Protein AF-A0A7D9JNR0-F1 (afdb_monomer_lite)

Secondary structure (DSSP, 8-state):
-HHHHHHHHHHHHHHHHHHHHTT----HHHHHHHHHH-STT-HHHHHHHTT----------PPPP----TTTT-PPPPPPSEEEEEETTEEEEEE-SSPPTT-SSB-TTS-BSS-SS--HHHHHHHHHHHHHHHH-HHHHHHHHHHHHHHHHHHHHHHHHHHHHHHHHHHH-TT-STTTS--

Structure (mmCIF, N/CA/C/O backbone):
data_AF-A0A7D9JNR0-F1
#
_entry.id   AF-A0A7D9JNR0-F1
#
loop_
_atom_site.group_PDB
_atom_site.id
_atom_site.type_symbol
_atom_site.label_atom_id
_atom_site.label_alt_id
_atom_site.label_comp_id
_atom_site.label_asym_id
_atom_site.label_entity_id
_atom_site.label_seq_id
_atom_site.pdbx_PDB_ins_code
_atom_site.Cartn_x
_atom_site.Cartn_y
_atom_site.Cartn_z
_atom_site.occupancy
_atom_site.B_iso_or_equiv
_atom_site.auth_seq_id
_atom_site.auth_comp_id
_atom_site.auth_asym_id
_atom_site.auth_atom_id
_atom_site.pdbx_PDB_model_num
ATOM 1 N N . MET A 1 1 ? 10.114 12.909 15.293 1.00 67.38 1 MET A N 1
ATOM 2 C CA . MET A 1 1 ? 8.685 12.670 14.959 1.00 67.38 1 MET A CA 1
ATOM 3 C C . MET A 1 1 ? 8.378 13.088 13.523 1.00 67.38 1 MET A C 1
ATOM 5 O O . MET A 1 1 ? 8.035 12.215 12.744 1.00 67.38 1 MET A O 1
ATOM 9 N N . LYS A 1 2 ? 8.555 14.367 13.141 1.00 83.25 2 LYS A N 1
ATOM 10 C CA . LYS A 1 2 ? 8.291 14.843 11.764 1.00 83.25 2 LYS A CA 1
ATOM 11 C C . LYS A 1 2 ? 9.096 14.100 10.685 1.00 83.25 2 LYS A C 1
ATOM 13 O O . LYS A 1 2 ? 8.543 13.734 9.662 1.00 83.25 2 LYS A O 1
ATOM 18 N N . GLU A 1 3 ? 10.365 13.810 10.955 1.00 88.31 3 GLU A N 1
ATOM 19 C CA . GLU A 1 3 ? 11.244 13.075 10.033 1.00 88.31 3 GLU A CA 1
ATOM 20 C C . GLU A 1 3 ? 10.798 11.621 9.803 1.00 88.31 3 GLU A C 1
ATOM 22 O O . GLU A 1 3 ? 10.710 11.172 8.668 1.00 88.31 3 GLU A O 1
ATOM 27 N N . ALA A 1 4 ? 10.401 10.909 10.862 1.00 89.94 4 ALA A N 1
ATOM 28 C CA . ALA A 1 4 ? 9.856 9.556 10.742 1.00 89.94 4 ALA A CA 1
ATOM 29 C C . ALA A 1 4 ? 8.550 9.521 9.929 1.00 89.94 4 ALA A C 1
ATOM 31 O O . ALA A 1 4 ? 8.338 8.605 9.140 1.00 89.94 4 ALA A O 1
ATOM 32 N N . ALA A 1 5 ? 7.687 10.528 10.102 1.00 88.50 5 ALA A N 1
ATOM 33 C CA . ALA A 1 5 ? 6.469 10.666 9.310 1.00 88.50 5 ALA A CA 1
ATOM 34 C C . ALA A 1 5 ? 6.774 10.950 7.829 1.00 88.50 5 ALA A C 1
ATOM 36 O O . ALA A 1 5 ? 6.114 10.388 6.960 1.00 88.50 5 ALA A O 1
ATOM 37 N N . ARG A 1 6 ? 7.801 11.761 7.542 1.00 88.25 6 ARG A N 1
ATOM 38 C CA . ARG A 1 6 ? 8.260 12.030 6.174 1.00 88.25 6 ARG A CA 1
ATOM 39 C C . ARG A 1 6 ? 8.768 10.762 5.482 1.00 88.25 6 ARG A C 1
ATOM 41 O O . ARG A 1 6 ? 8.319 10.471 4.385 1.00 88.25 6 ARG A O 1
ATOM 48 N N . LEU A 1 7 ? 9.612 9.970 6.145 1.00 91.56 7 LEU A N 1
ATOM 49 C CA . LEU A 1 7 ? 10.109 8.699 5.592 1.00 91.56 7 LEU A CA 1
ATOM 50 C C . LEU A 1 7 ? 8.973 7.701 5.303 1.00 91.56 7 LEU A C 1
ATOM 52 O O . LEU A 1 7 ? 9.004 6.978 4.311 1.00 91.56 7 LEU A O 1
ATOM 56 N N . LEU A 1 8 ? 7.935 7.678 6.146 1.00 90.81 8 LEU A N 1
ATOM 57 C CA . LEU A 1 8 ? 6.735 6.877 5.883 1.00 90.81 8 LEU A CA 1
ATOM 58 C C . LEU A 1 8 ? 5.929 7.402 4.686 1.00 90.81 8 LEU A C 1
ATOM 60 O O . LEU A 1 8 ? 5.390 6.596 3.932 1.00 90.81 8 LEU A O 1
ATOM 64 N N . ALA A 1 9 ? 5.848 8.722 4.498 1.00 89.25 9 ALA A N 1
ATOM 65 C CA . ALA A 1 9 ? 5.210 9.314 3.324 1.00 89.25 9 ALA A CA 1
ATOM 66 C C . ALA A 1 9 ? 5.987 8.980 2.039 1.00 89.25 9 ALA A C 1
ATOM 68 O O . ALA A 1 9 ? 5.386 8.531 1.068 1.00 89.25 9 ALA A O 1
ATOM 69 N N . GLU A 1 10 ? 7.319 9.078 2.061 1.00 89.31 10 GLU A N 1
ATOM 70 C CA . GLU A 1 10 ? 8.189 8.666 0.949 1.00 89.31 10 GLU A CA 1
ATOM 71 C C . GLU A 1 10 ? 7.963 7.187 0.581 1.00 89.31 10 GLU A C 1
ATOM 73 O O . GLU A 1 10 ? 7.754 6.858 -0.588 1.00 89.31 10 GLU A O 1
ATOM 78 N N . ALA A 1 11 ? 7.871 6.294 1.573 1.00 92.31 11 ALA A N 1
ATOM 79 C CA . ALA A 1 11 ? 7.531 4.888 1.344 1.00 92.31 11 ALA A CA 1
ATOM 80 C C . ALA A 1 11 ? 6.131 4.692 0.718 1.00 92.31 11 ALA A C 1
ATOM 82 O O . ALA A 1 11 ? 5.940 3.804 -0.120 1.00 92.31 11 ALA A O 1
ATOM 83 N N . MET A 1 12 ? 5.148 5.518 1.094 1.00 90.44 12 MET A N 1
ATOM 84 C CA . MET A 1 12 ? 3.811 5.487 0.491 1.00 90.44 12 MET A CA 1
ATOM 85 C C . MET A 1 12 ? 3.823 5.944 -0.970 1.00 90.44 12 MET A C 1
ATOM 87 O O . MET A 1 12 ? 3.147 5.321 -1.789 1.00 90.44 12 MET A O 1
ATOM 91 N N . PHE A 1 13 ? 4.620 6.956 -1.317 1.00 88.31 13 PHE A N 1
ATOM 92 C CA . PHE A 1 13 ? 4.768 7.408 -2.703 1.00 88.31 13 PHE A CA 1
ATOM 93 C C . PHE A 1 13 ? 5.448 6.362 -3.588 1.00 88.31 13 PHE A C 1
ATOM 95 O O . PHE A 1 13 ? 5.013 6.145 -4.719 1.00 88.31 13 PHE A O 1
ATOM 102 N N . ILE A 1 14 ? 6.444 5.636 -3.068 1.00 90.31 14 ILE A N 1
ATOM 103 C CA . ILE A 1 14 ? 7.035 4.486 -3.773 1.00 90.31 14 ILE A CA 1
ATOM 104 C C . ILE A 1 14 ? 5.950 3.454 -4.086 1.00 90.31 14 ILE A C 1
ATOM 106 O O . ILE A 1 14 ? 5.807 3.019 -5.229 1.00 90.31 14 ILE A O 1
ATOM 110 N N . ARG A 1 15 ? 5.134 3.088 -3.091 1.00 91.06 15 ARG A N 1
ATOM 111 C CA . ARG A 1 15 ? 4.026 2.150 -3.304 1.00 91.06 15 ARG A CA 1
ATOM 112 C C . ARG A 1 15 ? 3.048 2.670 -4.355 1.00 91.06 15 ARG A C 1
ATOM 114 O O . ARG A 1 15 ? 2.636 1.909 -5.224 1.00 91.06 15 ARG A O 1
ATOM 121 N N . GLU A 1 16 ? 2.688 3.942 -4.286 1.00 85.88 16 GLU A N 1
ATOM 122 C CA . GLU A 1 16 ? 1.744 4.556 -5.211 1.00 85.88 16 GLU A CA 1
ATOM 123 C C . GLU A 1 16 ? 2.263 4.586 -6.656 1.00 85.88 16 GLU A C 1
ATOM 125 O O . GLU A 1 16 ? 1.536 4.204 -7.573 1.00 85.88 16 GLU A O 1
ATOM 130 N N . LYS A 1 17 ? 3.545 4.914 -6.851 1.00 85.94 17 LYS A N 1
ATOM 131 C CA . LYS A 1 17 ? 4.250 4.818 -8.135 1.00 85.94 17 LYS A CA 1
ATOM 132 C C . LYS A 1 17 ? 4.108 3.421 -8.754 1.00 85.94 17 LYS A C 1
ATOM 134 O O . LYS A 1 17 ? 3.742 3.309 -9.923 1.00 85.94 17 LYS A O 1
ATOM 139 N N . TYR A 1 18 ? 4.360 2.354 -7.990 1.00 87.81 18 TYR A N 1
ATOM 140 C CA . TYR A 1 18 ? 4.251 0.979 -8.500 1.00 87.81 18 TYR A CA 1
ATOM 141 C C . TYR A 1 18 ? 2.805 0.502 -8.676 1.00 87.81 18 TYR A C 1
ATOM 143 O O . TYR A 1 18 ? 2.520 -0.228 -9.623 1.00 87.81 18 TYR A O 1
ATOM 151 N N . MET A 1 19 ? 1.880 0.939 -7.818 1.00 86.31 19 MET A N 1
ATOM 152 C CA . MET A 1 19 ? 0.451 0.662 -7.991 1.00 86.31 19 MET A CA 1
ATOM 153 C C . MET A 1 19 ? -0.097 1.289 -9.271 1.00 86.31 19 MET A C 1
ATOM 155 O O . MET A 1 19 ? -0.811 0.630 -10.019 1.00 86.31 19 MET A O 1
ATOM 159 N N . ALA A 1 20 ? 0.287 2.529 -9.568 1.00 81.44 20 ALA A N 1
ATOM 160 C CA . ALA A 1 20 ? -0.122 3.198 -10.794 1.00 81.44 20 ALA A CA 1
ATOM 161 C C . ALA A 1 20 ? 0.358 2.434 -12.043 1.00 81.44 20 ALA A C 1
ATOM 163 O O . ALA A 1 20 ? -0.395 2.290 -13.005 1.00 81.44 20 ALA A O 1
ATOM 164 N N . MET A 1 21 ? 1.577 1.875 -12.007 1.00 78.81 21 MET A N 1
ATOM 165 C CA . MET A 1 21 ? 2.094 1.016 -13.083 1.00 78.81 21 MET A CA 1
ATOM 166 C C . MET A 1 21 ? 1.324 -0.305 -13.218 1.00 78.81 21 MET A C 1
ATOM 168 O O . MET A 1 21 ? 1.158 -0.797 -14.331 1.00 78.81 21 MET A O 1
ATOM 172 N N . SER A 1 22 ? 0.828 -0.875 -12.115 1.00 82.94 22 SER A N 1
ATOM 173 C CA . SER A 1 22 ? 0.010 -2.096 -12.128 1.00 82.94 22 SER A CA 1
ATOM 174 C C . SER A 1 22 ? -1.488 -1.839 -12.337 1.00 82.94 22 SER A C 1
ATOM 176 O O . SER A 1 22 ? -2.283 -2.772 -12.214 1.00 82.94 22 SER A O 1
ATOM 178 N N . LEU A 1 23 ? -1.881 -0.600 -12.667 1.00 82.06 23 LEU A N 1
ATOM 179 C CA . LEU A 1 23 ? -3.278 -0.161 -12.809 1.00 82.06 23 LEU A CA 1
ATOM 180 C C . LEU A 1 23 ? -4.110 -0.369 -11.532 1.00 82.06 23 LEU A C 1
ATOM 182 O O . LEU A 1 23 ? -5.323 -0.577 -11.576 1.00 82.06 23 LEU A O 1
ATOM 186 N N . GLN A 1 24 ? -3.448 -0.317 -10.381 1.00 84.69 24 GLN A N 1
ATOM 187 C CA . GLN A 1 24 ? -4.057 -0.369 -9.062 1.00 84.69 24 GLN A CA 1
ATOM 188 C C . GLN A 1 24 ? -4.085 1.030 -8.449 1.00 84.69 24 GLN A C 1
ATOM 190 O O . GLN A 1 24 ? -3.266 1.892 -8.759 1.00 84.69 24 GLN A O 1
ATOM 195 N N . GLU A 1 25 ? -5.004 1.253 -7.513 1.00 80.88 25 GLU A N 1
ATOM 196 C CA . GLU A 1 25 ? -5.090 2.525 -6.802 1.00 80.8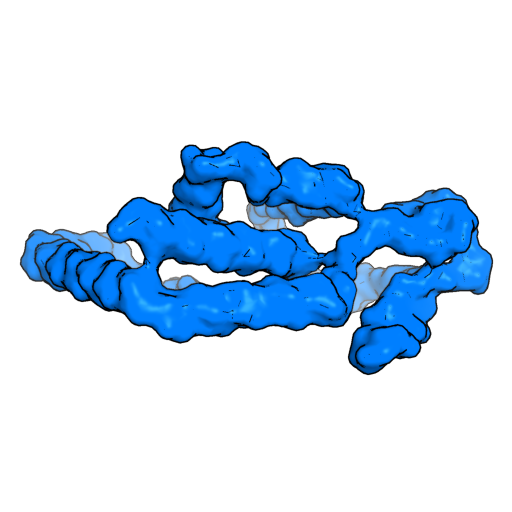8 25 GLU A CA 1
ATOM 197 C C . GLU A 1 25 ? -5.166 2.321 -5.285 1.00 80.88 25 GLU A C 1
ATOM 199 O O . GLU A 1 25 ? -5.739 1.349 -4.790 1.00 80.88 25 GLU A O 1
ATOM 204 N N . ASN A 1 26 ? -4.621 3.278 -4.533 1.00 83.19 26 ASN A N 1
ATOM 205 C CA . ASN A 1 26 ? -4.798 3.369 -3.083 1.00 83.19 26 ASN A CA 1
ATOM 206 C C . ASN A 1 26 ? -6.275 3.464 -2.686 1.00 83.19 26 ASN A C 1
ATOM 208 O O . ASN A 1 26 ? -7.097 3.910 -3.481 1.00 83.19 26 ASN A O 1
ATOM 212 N N . CYS A 1 27 ? -6.628 3.123 -1.442 1.00 85.38 27 CYS A N 1
ATOM 213 C CA . CYS A 1 27 ? -7.984 3.393 -0.962 1.00 85.38 27 CYS A CA 1
ATOM 214 C C . CYS A 1 27 ? -8.265 4.908 -0.974 1.00 85.38 27 CYS A C 1
ATOM 216 O O . CYS A 1 27 ? -7.349 5.731 -0.889 1.00 85.38 27 CYS A O 1
ATOM 218 N N . GLN A 1 28 ? -9.540 5.288 -1.085 1.00 82.31 28 GLN A N 1
ATOM 219 C CA . GLN A 1 28 ? -9.928 6.686 -1.294 1.00 82.31 28 GLN A CA 1
ATOM 220 C C . GLN A 1 28 ? -9.391 7.625 -0.202 1.00 82.31 28 GLN A C 1
ATOM 222 O O . GLN A 1 28 ? -8.992 8.746 -0.505 1.00 82.31 28 GLN A O 1
ATOM 227 N N . THR A 1 29 ? -9.356 7.167 1.050 1.00 85.75 29 THR A N 1
ATOM 228 C CA . THR A 1 29 ? -8.841 7.941 2.186 1.00 85.75 29 THR A CA 1
ATOM 229 C C . THR A 1 29 ? -7.339 8.183 2.068 1.00 85.75 29 THR A C 1
ATOM 231 O O . THR A 1 29 ? -6.903 9.326 2.155 1.00 85.75 29 THR A O 1
ATOM 234 N N . THR A 1 30 ? -6.553 7.132 1.808 1.00 85.44 30 THR A N 1
ATOM 235 C CA . THR A 1 30 ? -5.098 7.248 1.635 1.00 85.44 30 THR A CA 1
ATOM 236 C C . THR A 1 30 ? -4.752 8.124 0.440 1.00 85.44 30 THR A C 1
ATOM 238 O O . THR A 1 30 ? -3.885 8.980 0.551 1.00 85.44 30 THR A O 1
ATOM 241 N N . ARG A 1 31 ? -5.469 7.973 -0.678 1.00 82.62 31 ARG A N 1
ATOM 242 C CA . ARG A 1 31 ? -5.249 8.787 -1.878 1.00 82.62 31 ARG A CA 1
ATOM 243 C C . ARG A 1 31 ? -5.486 10.276 -1.627 1.00 82.62 31 ARG A C 1
ATOM 245 O O . ARG A 1 31 ? -4.688 11.101 -2.048 1.00 82.62 31 ARG A O 1
ATOM 252 N N . LYS A 1 32 ? -6.570 10.626 -0.924 1.00 83.31 32 LYS A N 1
ATOM 253 C CA . LYS A 1 32 ? -6.843 12.021 -0.543 1.00 83.31 32 LYS A CA 1
ATOM 254 C C . LYS A 1 32 ? -5.727 12.587 0.333 1.00 83.31 32 LYS A C 1
ATOM 256 O O . LYS A 1 32 ? -5.243 13.668 0.043 1.00 83.31 32 LYS A O 1
ATOM 261 N N . ALA A 1 33 ? -5.294 11.828 1.339 1.00 85.00 33 ALA A N 1
ATOM 262 C CA . ALA A 1 33 ? -4.228 12.256 2.237 1.00 85.00 33 ALA A CA 1
ATOM 263 C C . ALA A 1 33 ? -2.885 12.451 1.512 1.00 85.00 33 ALA A C 1
ATOM 265 O O . ALA A 1 33 ? -2.185 13.412 1.794 1.00 85.00 33 ALA A O 1
ATOM 266 N N . LEU A 1 34 ? -2.526 11.576 0.566 1.00 81.75 34 LEU A N 1
ATOM 267 C CA . LEU A 1 34 ? -1.284 11.717 -0.208 1.00 81.75 34 LEU A CA 1
ATOM 268 C C . LEU A 1 34 ? -1.302 12.961 -1.101 1.00 81.75 34 LEU A C 1
ATOM 270 O O . LEU A 1 34 ? -0.3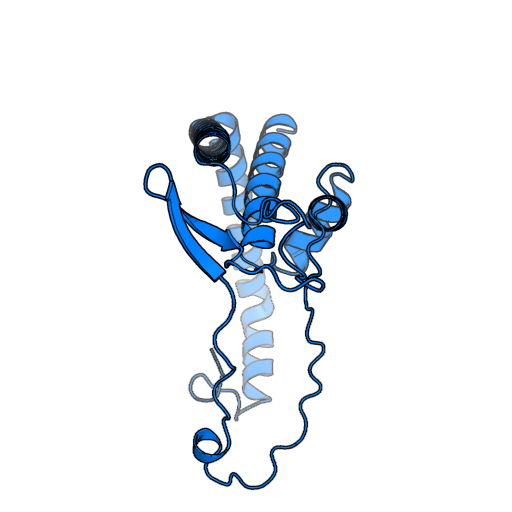22 13.699 -1.122 1.00 81.75 34 LEU A O 1
ATOM 274 N N . ASN A 1 35 ? -2.442 13.247 -1.735 1.00 79.38 35 ASN A N 1
ATOM 275 C CA . ASN A 1 35 ? -2.624 14.456 -2.541 1.00 79.38 35 ASN A CA 1
ATOM 276 C C . ASN A 1 35 ? -2.540 15.762 -1.727 1.00 79.38 35 ASN A C 1
ATOM 278 O O . ASN A 1 35 ? -2.358 16.820 -2.314 1.00 79.38 35 ASN A O 1
ATOM 282 N N . GLU A 1 36 ? -2.718 15.716 -0.404 1.00 82.50 36 GLU A N 1
ATOM 283 C CA . GLU A 1 36 ? -2.598 16.889 0.475 1.00 82.50 36 GLU A CA 1
ATOM 284 C C . GLU A 1 36 ? -1.155 17.142 0.943 1.00 82.50 36 GLU A C 1
ATOM 286 O O . GLU A 1 36 ? -0.853 18.236 1.417 1.00 82.50 36 GLU A O 1
ATOM 291 N N . ILE A 1 37 ? -0.276 16.136 0.865 1.00 77.44 37 ILE A N 1
ATOM 292 C CA . ILE A 1 37 ? 1.071 16.193 1.451 1.00 77.44 37 ILE A CA 1
ATOM 293 C C . ILE A 1 37 ? 2.084 16.813 0.487 1.00 77.44 37 ILE A C 1
ATOM 295 O O . ILE A 1 37 ? 2.920 17.596 0.938 1.00 77.44 37 ILE A O 1
ATOM 299 N N . ASP A 1 38 ? 2.043 16.454 -0.800 1.00 66.19 38 ASP A N 1
ATOM 300 C CA . ASP A 1 38 ? 3.038 16.906 -1.776 1.00 66.19 38 ASP A CA 1
ATOM 301 C C . ASP A 1 38 ? 2.502 16.877 -3.221 1.00 66.19 38 ASP A C 1
ATOM 303 O O . ASP A 1 38 ? 1.979 15.858 -3.679 1.00 66.19 38 ASP A O 1
ATOM 307 N N . ASP A 1 39 ? 2.665 17.986 -3.949 1.00 65.44 39 ASP A N 1
ATOM 308 C CA . ASP A 1 39 ? 2.309 18.097 -5.370 1.00 65.44 39 ASP A CA 1
ATOM 309 C C . ASP A 1 39 ? 3.350 17.422 -6.284 1.00 65.44 39 ASP A C 1
ATOM 311 O O . ASP A 1 39 ? 3.016 17.004 -7.396 1.00 65.44 39 ASP A O 1
ATOM 315 N N . GLU A 1 40 ? 4.605 17.284 -5.837 1.00 56.31 40 GLU A N 1
ATOM 316 C CA . GLU A 1 40 ? 5.723 16.765 -6.641 1.00 56.31 40 GLU A CA 1
ATOM 317 C C . GLU A 1 40 ? 5.578 15.263 -6.940 1.00 56.31 40 GLU A C 1
ATOM 319 O O . GLU A 1 40 ? 5.983 14.781 -8.000 1.00 56.31 40 GLU A O 1
ATOM 324 N N . PHE A 1 41 ? 4.910 14.528 -6.049 1.00 54.16 41 PHE A N 1
ATOM 325 C CA . PHE A 1 41 ? 4.657 13.090 -6.176 1.00 54.16 41 PHE A CA 1
ATOM 326 C C . PHE A 1 41 ? 3.254 12.757 -6.695 1.00 54.16 41 PHE A C 1
ATOM 328 O O . PHE A 1 41 ? 2.831 11.600 -6.660 1.00 54.16 41 PHE A O 1
ATOM 335 N N . ASN A 1 42 ? 2.530 13.753 -7.216 1.00 63.38 42 ASN A N 1
ATOM 336 C CA . ASN A 1 42 ? 1.188 13.559 -7.739 1.00 63.38 42 ASN A CA 1
ATOM 337 C C . ASN A 1 42 ? 1.188 12.554 -8.907 1.00 63.38 42 ASN A C 1
ATOM 339 O O . ASN A 1 42 ? 1.770 12.772 -9.974 1.00 63.38 42 ASN A O 1
ATOM 343 N N . VAL A 1 43 ? 0.481 11.443 -8.711 1.00 60.44 43 VAL A N 1
ATOM 344 C CA . VAL A 1 43 ? 0.385 10.330 -9.664 1.00 60.44 43 VAL A CA 1
ATOM 345 C C . VAL A 1 43 ? -0.144 10.771 -11.019 1.00 60.44 43 VAL A C 1
ATOM 347 O O . VAL A 1 43 ? 0.300 10.251 -12.038 1.00 60.44 43 VAL A O 1
ATOM 350 N N . ASP A 1 44 ? -1.049 11.752 -11.063 1.00 62.47 44 ASP A N 1
ATOM 351 C CA . ASP A 1 44 ? -1.560 12.274 -12.327 1.00 62.47 44 ASP A CA 1
ATOM 352 C C . ASP A 1 44 ? -0.444 12.954 -13.130 1.00 62.47 44 ASP A C 1
ATOM 354 O O . ASP A 1 44 ? -0.461 12.893 -14.357 1.00 62.47 44 ASP A O 1
ATOM 358 N N . ILE A 1 45 ? 0.547 13.563 -12.469 1.00 61.78 45 ILE A N 1
ATOM 359 C CA . ILE A 1 45 ? 1.738 14.127 -13.118 1.00 61.78 45 ILE A CA 1
ATOM 360 C C . ILE A 1 45 ? 2.644 12.993 -13.614 1.00 61.78 45 ILE A C 1
ATOM 362 O O . ILE A 1 45 ? 3.056 13.009 -14.773 1.00 61.78 45 ILE A O 1
ATOM 366 N N . ILE A 1 46 ? 2.888 11.961 -12.798 1.00 60.97 46 ILE A N 1
ATOM 367 C CA . ILE A 1 46 ? 3.713 10.797 -13.175 1.00 60.97 46 ILE A CA 1
ATOM 368 C C . ILE A 1 46 ? 3.099 10.034 -14.363 1.00 60.97 46 ILE A C 1
ATOM 370 O O . ILE A 1 46 ? 3.802 9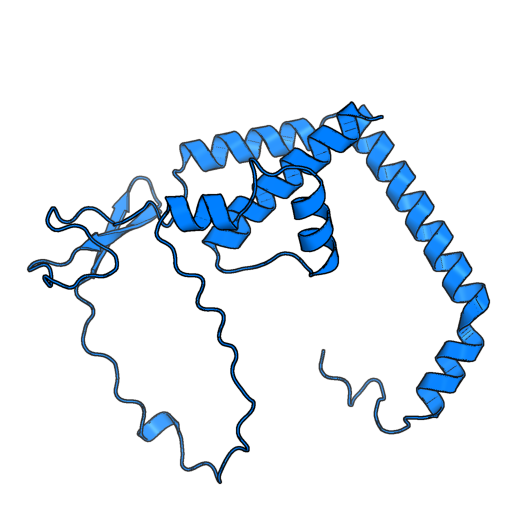.698 -15.318 1.00 60.97 46 ILE A O 1
ATOM 374 N N . LEU A 1 47 ? 1.787 9.787 -14.339 1.00 59.28 47 LEU A N 1
ATOM 375 C CA . LEU A 1 47 ? 1.050 9.099 -15.403 1.00 59.28 47 LEU A CA 1
ATOM 376 C C . LEU A 1 47 ? 0.963 9.945 -16.677 1.00 59.28 47 LEU A C 1
ATOM 378 O O . LEU A 1 47 ? 1.158 9.406 -17.769 1.00 59.28 47 LEU A O 1
ATOM 382 N N . LYS A 1 48 ? 0.746 11.265 -16.559 1.00 63.41 48 LYS A N 1
ATOM 383 C CA . LYS A 1 48 ? 0.801 12.191 -17.705 1.00 63.41 48 LYS A CA 1
ATOM 384 C C . LYS A 1 48 ? 2.187 12.216 -18.344 1.00 63.41 48 LYS A C 1
ATOM 386 O O . LYS A 1 48 ? 2.277 12.117 -19.564 1.00 63.41 48 LYS A O 1
ATOM 391 N N . ASN A 1 49 ? 3.251 12.274 -17.541 1.00 59.97 49 ASN A N 1
ATOM 392 C CA . ASN A 1 49 ? 4.636 12.263 -18.023 1.00 59.97 49 ASN A CA 1
ATOM 393 C C . ASN A 1 49 ? 5.011 10.946 -18.724 1.00 59.97 49 ASN A C 1
ATOM 395 O O . ASN A 1 49 ? 5.928 10.927 -19.542 1.00 59.97 49 ASN A O 1
ATOM 399 N N . ARG A 1 50 ? 4.308 9.846 -18.424 1.00 56.56 50 ARG A N 1
ATOM 400 C CA . ARG A 1 50 ? 4.509 8.528 -19.047 1.00 56.56 50 ARG A CA 1
ATOM 401 C C . ARG A 1 50 ? 3.520 8.211 -20.177 1.00 56.56 50 ARG A C 1
ATOM 403 O O . ARG A 1 50 ? 3.545 7.095 -20.680 1.00 56.56 50 ARG A O 1
ATOM 410 N N . GLU A 1 51 ? 2.677 9.166 -20.583 1.00 57.84 51 GLU A N 1
ATOM 411 C CA . GLU A 1 51 ? 1.638 9.009 -21.623 1.00 57.84 51 GLU A CA 1
ATOM 412 C C . GLU A 1 51 ? 0.605 7.892 -21.338 1.00 57.84 51 GLU A C 1
ATOM 414 O O . GLU A 1 51 ? -0.072 7.405 -22.246 1.00 57.84 51 GLU A O 1
ATOM 419 N N . ILE A 1 52 ? 0.425 7.498 -20.071 1.00 53.97 52 ILE A N 1
ATOM 420 C CA . ILE A 1 52 ? -0.508 6.432 -19.680 1.00 53.97 52 ILE A CA 1
ATOM 421 C C . ILE A 1 52 ? -1.891 7.043 -19.425 1.00 53.97 52 ILE A C 1
ATOM 423 O O . ILE A 1 52 ? -2.087 7.814 -18.484 1.00 53.97 52 ILE A O 1
ATOM 427 N N . LYS A 1 53 ? -2.888 6.678 -20.240 1.00 48.94 53 LYS A N 1
ATOM 428 C CA . LYS A 1 53 ? -4.297 6.988 -19.952 1.00 48.94 53 LYS A CA 1
ATOM 429 C C . LYS A 1 53 ? -4.845 5.939 -18.988 1.00 48.94 53 LYS A C 1
ATOM 431 O O . LYS A 1 53 ? -5.061 4.800 -19.386 1.00 48.94 53 LYS A O 1
ATOM 436 N N . ALA A 1 54 ? -5.084 6.321 -17.734 1.00 44.03 54 ALA A N 1
ATOM 437 C CA . ALA A 1 54 ? -5.835 5.486 -16.802 1.00 44.03 54 ALA A CA 1
ATOM 438 C C . ALA A 1 54 ? -7.269 5.318 -17.330 1.00 44.03 54 ALA A C 1
ATOM 440 O O . ALA A 1 54 ? -8.059 6.269 -17.307 1.00 44.03 54 ALA A O 1
ATOM 441 N N . ASP A 1 55 ? -7.596 4.128 -17.833 1.00 45.09 55 ASP A N 1
ATOM 442 C CA . ASP A 1 55 ? -8.939 3.810 -18.311 1.00 45.09 55 ASP A CA 1
ATOM 443 C C . ASP A 1 55 ? -9.859 3.583 -17.106 1.00 45.09 55 ASP A C 1
ATOM 445 O O . ASP A 1 55 ? -10.099 2.471 -16.634 1.00 45.09 55 ASP A O 1
ATOM 449 N N . ARG A 1 56 ? -10.320 4.690 -16.520 1.00 47.53 56 ARG A N 1
ATOM 450 C CA . ARG A 1 56 ? -11.318 4.669 -15.453 1.00 47.53 56 ARG A CA 1
ATOM 451 C C . ARG A 1 56 ? -12.666 4.382 -16.092 1.00 47.53 56 ARG A C 1
ATOM 453 O O . ARG A 1 56 ? -13.437 5.304 -16.360 1.00 47.53 56 ARG A O 1
ATOM 460 N N . HIS A 1 57 ? -12.953 3.105 -16.334 1.00 43.31 57 HIS A N 1
ATOM 461 C CA . HIS A 1 57 ? -14.279 2.661 -16.741 1.00 43.31 57 HIS A CA 1
ATOM 462 C C . HIS A 1 57 ? -15.320 3.119 -15.704 1.00 43.31 57 HIS A C 1
ATOM 464 O O . HIS A 1 57 ? -15.566 2.461 -14.694 1.00 43.31 57 HIS A O 1
ATOM 470 N N . LYS A 1 58 ? -15.990 4.245 -15.977 1.00 40.12 58 LYS A N 1
ATOM 471 C CA . LYS A 1 58 ? -17.286 4.592 -15.380 1.00 40.12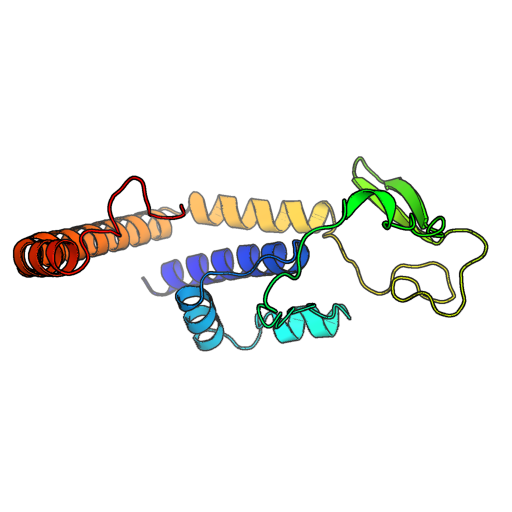 58 LYS A CA 1
ATOM 472 C C . LYS A 1 58 ? -18.351 3.722 -16.045 1.00 40.12 58 LYS A C 1
ATOM 474 O O . LYS A 1 58 ? -19.140 4.190 -16.859 1.00 40.12 58 LYS A O 1
ATOM 479 N N . GLY A 1 59 ? -18.310 2.422 -15.773 1.00 42.75 59 GLY A N 1
ATOM 480 C CA . GLY A 1 59 ? -19.317 1.494 -16.264 1.00 42.75 59 GLY A CA 1
ATOM 481 C C . GLY A 1 59 ? -20.623 1.703 -15.506 1.00 42.75 59 GLY A C 1
ATOM 482 O O . GLY A 1 59 ? -20.738 1.301 -14.352 1.00 42.75 59 GLY A O 1
ATOM 483 N N . GLU A 1 60 ? -21.619 2.319 -16.140 1.00 43.84 60 GLU A N 1
ATOM 484 C CA . GLU A 1 60 ? -23.001 2.226 -15.671 1.00 43.84 60 GLU A CA 1
ATOM 485 C C . GLU A 1 60 ? -23.422 0.749 -15.690 1.00 43.84 60 GLU A C 1
ATOM 487 O O . GLU A 1 60 ? -23.292 0.076 -16.718 1.00 43.84 60 GLU A O 1
ATOM 492 N N . MET A 1 61 ? -23.930 0.228 -14.567 1.00 41.47 61 MET A N 1
ATOM 493 C CA . MET A 1 61 ? -24.492 -1.124 -14.517 1.00 41.47 61 MET A CA 1
ATOM 494 C C . MET A 1 61 ? -25.765 -1.180 -15.369 1.00 41.47 61 MET A C 1
ATOM 496 O O . MET A 1 61 ? -26.875 -0.941 -14.893 1.00 41.47 61 MET A O 1
ATOM 500 N N . LYS A 1 62 ? -25.611 -1.494 -16.657 1.00 48.12 62 LYS A N 1
ATOM 501 C CA . LYS A 1 62 ? -26.741 -1.790 -17.537 1.00 48.12 62 LYS A CA 1
ATOM 502 C C . LYS A 1 62 ? -27.387 -3.098 -17.080 1.00 48.12 62 LYS A C 1
ATOM 504 O O . LYS A 1 62 ? -26.702 -4.087 -16.831 1.00 48.12 62 LYS A O 1
ATOM 509 N N . LYS A 1 63 ? -28.721 -3.101 -16.977 1.00 51.97 63 LYS A N 1
ATOM 510 C CA . LYS A 1 63 ? -29.514 -4.305 -16.687 1.00 51.97 63 LYS A CA 1
ATOM 511 C C . LYS A 1 63 ? -29.151 -5.395 -17.701 1.00 51.97 63 LYS A C 1
ATOM 513 O O . LYS A 1 63 ? -29.318 -5.189 -18.903 1.00 51.97 63 LYS A O 1
ATOM 518 N N . GLN A 1 64 ? -28.654 -6.531 -17.214 1.00 53.88 64 GLN A N 1
ATOM 519 C CA . GLN A 1 64 ? -28.331 -7.687 -18.048 1.00 53.88 64 GLN A CA 1
ATOM 520 C C . GLN A 1 64 ? -29.614 -8.183 -18.735 1.00 53.88 64 GLN A C 1
ATOM 522 O O . GLN A 1 64 ? -30.580 -8.560 -18.069 1.00 53.88 64 GLN A O 1
ATOM 527 N N . LYS A 1 65 ? -29.650 -8.135 -20.073 1.00 59.38 65 LYS A N 1
ATOM 528 C CA . LYS A 1 65 ? -30.656 -8.857 -20.868 1.00 59.38 65 LYS A CA 1
ATOM 529 C C . LYS A 1 65 ? -30.365 -10.363 -20.785 1.00 59.38 65 LYS A C 1
ATOM 531 O O . LYS A 1 65 ? -29.232 -10.741 -20.499 1.00 59.38 65 LYS A O 1
ATOM 536 N N . LYS A 1 66 ? -31.398 -11.195 -21.002 1.00 54.72 66 LYS A N 1
ATOM 537 C CA . LYS A 1 66 ? -31.305 -12.667 -20.996 1.00 54.72 66 LYS A CA 1
ATOM 538 C C . LYS A 1 66 ? -30.073 -13.123 -21.784 1.00 54.72 66 LYS A C 1
ATOM 540 O O . LYS A 1 66 ? -29.896 -12.722 -22.929 1.00 54.72 66 LYS A O 1
ATOM 545 N N . VAL A 1 67 ? -29.246 -13.908 -21.106 1.00 56.41 67 VAL A N 1
ATOM 546 C CA . VAL A 1 67 ? -27.938 -14.390 -21.543 1.00 56.41 67 VAL A CA 1
ATOM 547 C C . VAL A 1 67 ? -28.157 -15.462 -22.613 1.00 56.41 67 VAL A C 1
ATOM 549 O O . VAL A 1 67 ? -28.533 -16.582 -22.287 1.00 56.41 67 VAL A O 1
ATOM 552 N N . GLU A 1 68 ? -27.988 -15.103 -23.886 1.00 66.00 68 GLU A N 1
ATOM 553 C CA . GLU A 1 68 ? -27.417 -16.047 -24.857 1.00 66.00 68 GLU A CA 1
ATOM 554 C C . GLU A 1 68 ? -25.980 -16.343 -24.414 1.00 66.00 68 GLU A C 1
ATOM 556 O O . GLU A 1 68 ? -25.357 -15.473 -23.795 1.00 66.00 68 GLU A O 1
ATOM 561 N N . ASP A 1 69 ? -25.470 -17.551 -24.679 1.00 64.12 69 ASP A N 1
ATOM 562 C CA . ASP A 1 69 ? -24.112 -17.942 -24.294 1.00 64.12 69 ASP A CA 1
ATOM 563 C C . ASP A 1 69 ? -23.099 -16.937 -24.857 1.00 64.12 69 ASP A C 1
ATOM 565 O O . ASP A 1 69 ? -22.749 -16.927 -26.036 1.00 64.12 69 ASP A O 1
ATOM 569 N N . PHE A 1 70 ? -22.651 -16.037 -23.975 1.00 65.31 70 PHE A N 1
ATOM 570 C CA . PHE A 1 70 ? -21.812 -14.887 -24.311 1.00 65.31 70 PHE A CA 1
ATOM 571 C C . PHE A 1 70 ? -20.493 -15.312 -24.955 1.00 65.31 70 PHE A C 1
ATOM 573 O O . PHE A 1 70 ? -19.888 -14.519 -25.669 1.00 65.31 70 PHE A O 1
ATOM 580 N N . TYR A 1 71 ? -20.058 -16.545 -24.688 1.00 69.75 71 TYR A N 1
ATOM 581 C CA . TYR A 1 71 ? -18.791 -17.107 -25.132 1.00 69.75 71 TYR A CA 1
ATOM 582 C C . TYR A 1 71 ? -18.762 -17.419 -26.635 1.00 69.75 71 TYR A C 1
ATOM 584 O O . TYR A 1 71 ? -17.710 -17.246 -27.246 1.00 69.75 71 TYR A O 1
ATOM 592 N N . ASP A 1 72 ? -19.898 -17.758 -27.253 1.00 69.50 72 ASP A N 1
ATOM 593 C CA . ASP A 1 72 ? -19.961 -18.101 -28.685 1.00 69.50 72 ASP A CA 1
ATOM 594 C C . ASP A 1 72 ? -19.884 -16.865 -29.599 1.00 69.50 72 ASP A C 1
ATOM 596 O O . ASP A 1 72 ? -19.559 -16.960 -30.782 1.00 69.50 72 ASP A O 1
ATOM 600 N N . GLN A 1 73 ? -20.159 -15.677 -29.051 1.00 75.00 73 GLN A N 1
ATOM 601 C CA . GLN A 1 73 ? -20.146 -14.404 -29.780 1.00 75.00 73 GLN A CA 1
ATOM 602 C C . GLN A 1 73 ? -18.823 -13.633 -29.617 1.00 75.00 73 GLN A C 1
ATOM 604 O O . GLN A 1 73 ? -18.651 -12.567 -30.221 1.00 75.00 73 GLN A O 1
ATOM 609 N N . ILE A 1 74 ? -17.871 -14.145 -28.823 1.00 76.31 74 ILE A N 1
ATOM 610 C CA . ILE A 1 74 ? -16.568 -13.499 -28.623 1.00 76.31 74 ILE A CA 1
ATOM 611 C C . ILE A 1 74 ? -15.706 -13.740 -29.860 1.00 76.31 74 ILE A C 1
ATOM 613 O O . ILE A 1 74 ? -15.078 -14.784 -30.022 1.00 76.31 74 ILE A O 1
ATOM 617 N N . LYS A 1 75 ? -15.633 -12.737 -30.737 1.00 79.50 75 LYS A N 1
ATOM 618 C CA . LYS A 1 75 ? -14.614 -12.715 -31.787 1.00 79.50 75 LYS A CA 1
ATOM 619 C C . LYS A 1 75 ? -13.252 -12.569 -31.119 1.00 79.50 75 LYS A C 1
ATOM 621 O O . LYS A 1 75 ? -13.019 -11.575 -30.427 1.00 79.50 75 LYS A O 1
ATOM 626 N N . LEU A 1 76 ? -12.369 -13.548 -31.318 1.00 77.75 76 LEU A N 1
ATOM 627 C CA . LEU A 1 76 ? -10.983 -13.398 -30.897 1.00 77.75 76 LEU A CA 1
ATOM 628 C C . LEU A 1 76 ? -10.394 -12.170 -31.605 1.00 77.75 76 LEU A C 1
ATOM 630 O O . LEU A 1 76 ? -10.565 -12.044 -32.820 1.00 77.75 76 LEU A O 1
ATOM 634 N N . PRO A 1 77 ? -9.737 -11.259 -30.870 1.00 78.31 77 PRO A N 1
ATOM 635 C CA . PRO A 1 77 ? -8.994 -10.177 -31.490 1.00 78.31 77 PRO A CA 1
ATOM 636 C C . PRO A 1 77 ? -7.942 -10.742 -32.447 1.00 78.31 77 PRO A C 1
ATOM 638 O O . PRO A 1 77 ? -7.318 -11.765 -32.151 1.00 78.31 77 PRO A O 1
ATOM 641 N N . ASP A 1 78 ? -7.733 -10.059 -33.572 1.00 77.56 78 ASP A N 1
ATOM 642 C CA . ASP A 1 78 ? -6.638 -10.380 -34.485 1.00 77.56 78 ASP A CA 1
ATOM 643 C C . ASP A 1 78 ? -5.289 -10.314 -33.756 1.00 77.56 78 ASP A C 1
ATOM 645 O O . ASP A 1 78 ? -5.133 -9.594 -32.763 1.00 77.56 78 ASP A O 1
ATOM 649 N N . ALA A 1 79 ? -4.300 -11.055 -34.265 1.00 69.81 79 ALA A N 1
ATOM 650 C CA . ALA A 1 79 ? -2.966 -11.087 -33.681 1.00 69.81 79 ALA A CA 1
ATOM 651 C C . ALA A 1 79 ? -2.412 -9.663 -33.510 1.00 69.81 79 ALA A C 1
ATOM 653 O O . ALA A 1 79 ? -2.301 -8.887 -34.464 1.00 69.81 79 ALA A O 1
ATOM 654 N N . CYS A 1 80 ? -2.071 -9.319 -32.271 1.00 67.19 80 CYS A N 1
ATOM 655 C CA . CYS A 1 80 ? -1.422 -8.056 -31.975 1.00 67.19 80 CYS A CA 1
ATOM 656 C C . CYS A 1 80 ? 0.020 -8.089 -32.502 1.00 67.19 80 CYS A C 1
ATOM 658 O O . CYS A 1 80 ? 0.737 -9.062 -32.269 1.00 67.19 80 CYS A O 1
ATOM 660 N N . ASP A 1 81 ? 0.468 -7.018 -33.163 1.00 70.62 81 ASP A N 1
ATOM 661 C CA . ASP A 1 81 ? 1.826 -6.900 -33.716 1.00 70.62 81 ASP A CA 1
ATOM 662 C C . ASP A 1 81 ? 2.853 -6.617 -32.610 1.00 70.62 81 ASP A C 1
ATOM 664 O O . ASP A 1 81 ? 3.540 -5.597 -32.624 1.00 70.62 81 ASP A O 1
ATOM 668 N N . TYR A 1 82 ? 2.941 -7.493 -31.614 1.00 75.69 82 TYR A N 1
ATOM 669 C CA . TYR A 1 82 ? 3.885 -7.400 -30.509 1.00 75.69 82 TYR A CA 1
ATOM 670 C C . TYR A 1 82 ? 4.750 -8.655 -30.465 1.00 75.69 82 TYR A C 1
ATOM 672 O O . TYR A 1 82 ? 4.283 -9.761 -30.735 1.00 75.69 82 TYR A O 1
ATOM 680 N N . LYS A 1 83 ? 6.021 -8.492 -30.107 1.00 76.75 83 LYS A N 1
ATOM 681 C CA . LYS A 1 83 ? 6.929 -9.606 -29.817 1.00 76.75 83 LYS A CA 1
ATOM 682 C C . LYS A 1 83 ? 7.370 -9.525 -28.362 1.00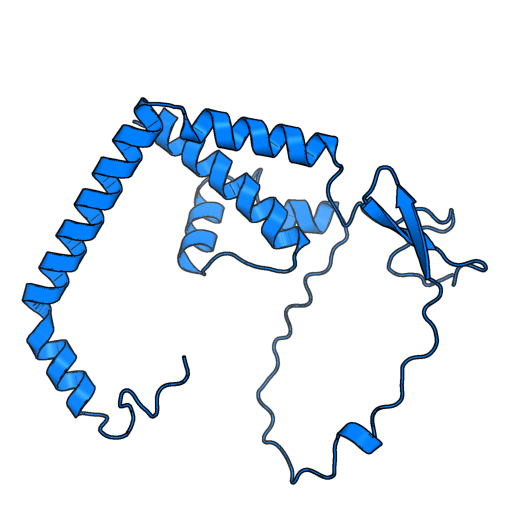 76.75 83 LYS A C 1
ATOM 684 O O . LYS A 1 83 ? 7.419 -8.443 -27.782 1.00 76.75 83 LYS A O 1
ATOM 689 N N . PHE A 1 84 ? 7.704 -10.673 -27.789 1.00 80.81 84 PHE A N 1
ATOM 690 C CA . PHE A 1 84 ? 8.294 -10.756 -26.460 1.00 80.81 84 PHE A CA 1
ATOM 691 C C . PHE A 1 84 ? 9.794 -10.973 -26.596 1.00 80.81 84 PHE A C 1
ATOM 693 O O . PHE A 1 84 ? 10.237 -11.835 -27.354 1.00 80.81 84 PHE A O 1
ATOM 700 N N . GLU A 1 85 ? 10.566 -10.201 -25.850 1.00 82.56 85 GLU A N 1
ATOM 701 C CA . GLU A 1 85 ? 12.012 -10.336 -25.759 1.00 82.56 85 GLU A CA 1
ATOM 702 C C . GLU A 1 85 ? 12.394 -10.455 -24.287 1.00 82.56 85 GLU A C 1
ATOM 704 O O . GLU A 1 85 ? 11.905 -9.695 -23.454 1.00 82.56 85 GLU A O 1
ATOM 709 N N . ASN A 1 86 ? 13.254 -11.410 -23.948 1.00 83.56 86 ASN A N 1
ATOM 710 C CA . ASN A 1 86 ? 13.802 -11.500 -22.602 1.00 83.56 86 ASN A CA 1
ATOM 711 C C . ASN A 1 86 ? 15.018 -10.571 -22.501 1.00 83.56 86 ASN A C 1
ATOM 713 O O . ASN A 1 86 ? 16.012 -10.783 -23.193 1.00 83.56 86 ASN A O 1
ATOM 717 N N . ARG A 1 87 ? 14.929 -9.556 -21.642 1.00 82.50 87 ARG A N 1
ATOM 718 C CA . ARG A 1 87 ? 16.025 -8.650 -21.301 1.00 82.50 87 ARG A CA 1
ATOM 719 C C . ARG A 1 87 ? 16.359 -8.831 -19.827 1.00 82.50 87 ARG A C 1
ATOM 721 O O . ARG A 1 87 ? 15.551 -8.502 -18.964 1.00 82.50 87 ARG A O 1
ATOM 728 N N . ASP A 1 88 ? 17.524 -9.406 -19.544 1.00 78.81 88 ASP A N 1
ATOM 729 C CA . ASP A 1 88 ? 18.043 -9.620 -18.183 1.00 78.81 88 ASP A CA 1
ATOM 730 C C . ASP A 1 88 ? 17.080 -10.351 -17.225 1.00 78.81 88 ASP A C 1
ATOM 732 O O . ASP A 1 88 ? 17.049 -10.086 -16.020 1.00 78.81 88 ASP A O 1
ATOM 736 N N . GLY A 1 89 ? 16.287 -11.288 -17.757 1.00 80.56 89 GLY A N 1
ATOM 737 C CA . GLY A 1 89 ? 15.293 -12.059 -17.004 1.00 80.56 89 GLY A CA 1
ATOM 738 C C . GLY A 1 89 ? 13.902 -11.422 -16.955 1.00 80.56 89 GLY A C 1
ATOM 739 O O . GLY A 1 89 ? 12.982 -12.031 -16.413 1.00 80.56 89 GLY A O 1
ATOM 740 N N . VAL A 1 90 ? 13.724 -10.232 -17.537 1.00 81.06 90 VAL A N 1
ATOM 741 C CA . VAL A 1 90 ? 12.438 -9.537 -17.649 1.00 81.06 90 VAL A CA 1
ATOM 742 C C . VAL A 1 90 ? 11.929 -9.647 -19.083 1.00 81.06 90 VAL A C 1
ATOM 744 O O . VAL A 1 90 ? 12.611 -9.270 -20.033 1.00 81.06 90 VAL A O 1
ATOM 747 N N . PHE A 1 91 ? 10.708 -10.151 -19.258 1.00 82.62 91 PHE A N 1
ATOM 748 C CA . PHE A 1 91 ? 10.068 -10.167 -20.571 1.00 82.62 91 PHE A CA 1
ATOM 749 C C . PHE A 1 91 ? 9.558 -8.769 -20.926 1.00 82.62 91 PHE A C 1
ATOM 751 O O . PHE A 1 91 ? 8.625 -8.253 -20.312 1.00 82.62 91 PHE A O 1
ATOM 758 N N . CYS A 1 92 ? 10.170 -8.161 -21.935 1.00 77.69 92 CYS A N 1
ATOM 759 C CA . CYS A 1 92 ? 9.770 -6.886 -22.500 1.00 77.69 92 CYS A CA 1
ATOM 760 C C . CYS A 1 92 ? 8.913 -7.104 -23.749 1.00 77.69 92 CYS A C 1
ATOM 762 O O . CYS A 1 92 ? 9.204 -7.962 -24.584 1.00 77.69 92 CYS A O 1
ATOM 764 N N . ILE A 1 93 ? 7.868 -6.291 -23.889 1.00 77.62 93 ILE A N 1
ATOM 765 C CA . ILE A 1 93 ? 7.049 -6.244 -25.099 1.00 77.62 93 ILE A CA 1
ATOM 766 C C . ILE A 1 93 ? 7.706 -5.258 -26.064 1.00 77.62 93 ILE A C 1
ATOM 768 O O . ILE A 1 93 ? 7.904 -4.090 -25.725 1.00 77.62 93 ILE A O 1
ATOM 772 N N . ILE A 1 94 ? 8.040 -5.725 -27.263 1.00 75.75 94 ILE A N 1
ATOM 773 C CA . ILE A 1 94 ? 8.614 -4.916 -28.340 1.00 75.75 94 ILE A CA 1
ATOM 774 C C . ILE A 1 94 ? 7.657 -4.853 -29.532 1.00 75.75 94 ILE A C 1
ATOM 776 O O . ILE A 1 94 ? 6.795 -5.720 -29.708 1.00 75.75 94 ILE A O 1
ATOM 780 N N . ALA A 1 95 ? 7.823 -3.830 -30.367 1.00 73.12 95 ALA A N 1
ATOM 781 C CA . ALA A 1 95 ? 7.065 -3.693 -31.597 1.00 73.12 95 ALA A CA 1
ATOM 782 C C . ALA A 1 95 ? 7.285 -4.885 -32.543 1.00 73.12 95 ALA A C 1
ATOM 784 O O . ALA A 1 95 ? 8.411 -5.314 -32.804 1.00 73.12 95 ALA A O 1
ATOM 785 N N . GLY A 1 96 ? 6.191 -5.397 -33.094 1.00 67.75 96 GLY A N 1
ATOM 786 C CA . GLY A 1 96 ? 6.189 -6.320 -34.216 1.00 67.75 96 GLY A CA 1
ATOM 787 C C . GLY A 1 96 ? 6.630 -5.635 -35.507 1.00 67.75 96 GLY A C 1
ATOM 788 O O . GLY A 1 96 ? 6.527 -4.422 -35.682 1.00 67.75 96 GLY A O 1
ATOM 789 N N . THR A 1 97 ? 7.152 -6.443 -36.422 1.00 70.25 97 THR A N 1
ATOM 790 C CA . THR A 1 97 ? 7.588 -6.031 -37.759 1.00 70.25 97 THR A CA 1
ATOM 791 C C . THR A 1 97 ? 6.591 -6.586 -38.779 1.00 70.25 97 THR A C 1
ATOM 793 O O . THR A 1 97 ? 6.487 -7.814 -38.839 1.00 70.25 97 THR A O 1
ATOM 796 N N . PRO A 1 98 ? 5.908 -5.768 -39.602 1.00 66.25 98 PRO A N 1
ATOM 797 C CA . PRO A 1 98 ? 5.981 -4.306 -39.699 1.00 66.25 98 PRO A CA 1
ATOM 798 C C . PRO A 1 98 ? 5.179 -3.580 -38.603 1.00 66.25 98 PRO A C 1
ATOM 800 O O . PRO A 1 98 ? 4.122 -4.036 -38.176 1.00 66.25 98 PRO A O 1
ATOM 803 N N . LEU A 1 99 ? 5.673 -2.416 -38.176 1.00 66.00 99 LEU A N 1
ATOM 804 C CA . LEU A 1 99 ? 5.019 -1.581 -37.172 1.00 66.00 99 LEU A CA 1
ATOM 805 C C . LEU A 1 99 ? 3.760 -0.927 -37.767 1.00 66.00 99 LEU A C 1
ATOM 807 O O . LEU A 1 99 ? 3.854 -0.185 -38.747 1.00 66.00 99 LEU A O 1
ATOM 811 N N . LYS A 1 100 ? 2.587 -1.143 -37.156 1.00 67.50 100 LYS A N 1
ATOM 812 C CA . LYS A 1 100 ? 1.378 -0.384 -37.514 1.00 67.50 100 LYS A CA 1
ATOM 813 C C . LYS A 1 100 ? 1.606 1.118 -37.254 1.00 67.50 100 LYS A C 1
ATOM 815 O O . LYS A 1 100 ? 2.022 1.476 -36.148 1.00 67.50 100 LYS A O 1
ATOM 820 N N . PRO A 1 101 ? 1.311 2.009 -38.222 1.00 60.69 101 PRO A N 1
ATOM 821 C CA 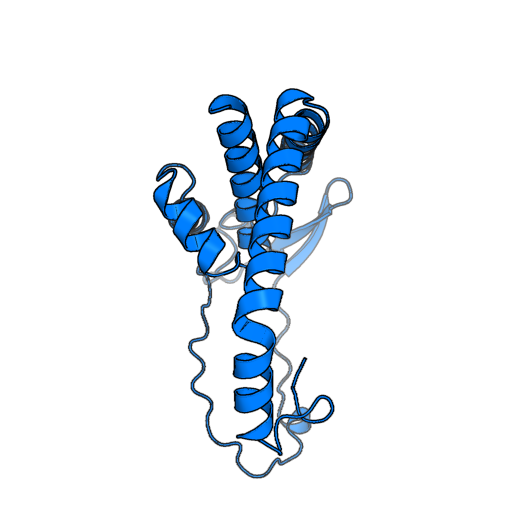. PRO A 1 101 ? 1.577 3.447 -38.096 1.00 60.69 101 PRO A CA 1
ATOM 822 C C . PRO A 1 101 ? 0.816 4.105 -36.931 1.00 60.69 101 PRO A C 1
ATOM 824 O O . PRO A 1 101 ? 1.324 5.059 -36.342 1.00 60.69 101 PRO A O 1
ATOM 827 N N . ASP A 1 102 ? -0.326 3.530 -36.535 1.00 66.88 102 ASP A N 1
ATOM 828 C CA . ASP A 1 102 ? -1.187 3.999 -35.439 1.00 66.88 102 ASP A CA 1
ATOM 829 C C . ASP A 1 102 ? -0.962 3.239 -34.118 1.00 66.88 102 ASP A C 1
ATOM 831 O O . ASP A 1 102 ? -1.881 3.056 -33.317 1.00 66.88 102 ASP A O 1
ATOM 835 N N . SER A 1 103 ? 0.254 2.748 -33.856 1.00 63.88 103 SER A N 1
ATOM 836 C CA . SER A 1 103 ? 0.505 2.052 -32.592 1.00 63.88 103 SER A CA 1
ATOM 837 C C . SER A 1 103 ? 0.436 3.020 -31.393 1.00 63.88 103 SER A C 1
ATOM 839 O O . SER A 1 103 ? 1.144 4.034 -31.313 1.00 63.88 103 SER A O 1
ATOM 841 N N . VAL A 1 104 ? -0.443 2.702 -30.437 1.00 65.38 104 VAL A N 1
ATOM 842 C CA . VAL A 1 104 ? -0.613 3.466 -29.186 1.00 65.38 104 VAL A CA 1
ATOM 843 C C . VAL A 1 104 ? 0.627 3.340 -28.299 1.00 65.38 104 VAL A C 1
ATOM 845 O O . VAL A 1 104 ? 1.001 4.297 -27.633 1.00 65.38 104 VAL A O 1
ATOM 848 N N . PHE A 1 105 ? 1.299 2.188 -28.347 1.00 65.94 105 PHE A N 1
ATOM 849 C CA . PHE A 1 105 ? 2.362 1.821 -27.411 1.00 65.94 105 PHE A CA 1
ATOM 850 C C . PHE A 1 105 ? 3.780 1.980 -27.952 1.00 65.94 105 PHE A C 1
ATOM 852 O O . PHE A 1 105 ? 4.710 1.858 -27.167 1.00 65.94 105 PHE A O 1
ATOM 859 N N . PHE A 1 106 ? 3.984 2.243 -29.248 1.00 71.00 106 PHE A N 1
ATOM 860 C CA . PHE A 1 106 ? 5.323 2.349 -29.837 1.00 71.00 106 PHE A CA 1
ATOM 861 C C . PHE A 1 106 ? 5.471 3.615 -30.691 1.00 71.00 106 PHE A C 1
ATOM 863 O O . PHE A 1 106 ? 4.530 4.120 -31.310 1.00 71.00 106 PHE A O 1
ATOM 870 N N . LYS A 1 107 ? 6.675 4.185 -30.680 1.00 72.62 107 LYS A N 1
ATOM 871 C CA . LYS A 1 107 ? 7.095 5.264 -31.576 1.00 72.62 107 LYS A CA 1
ATOM 872 C C . LYS A 1 107 ? 7.389 4.680 -32.956 1.00 72.62 107 LYS A C 1
ATOM 874 O O . LYS A 1 107 ? 7.573 3.474 -33.094 1.00 72.62 107 LYS A O 1
ATOM 879 N N . LYS A 1 108 ? 7.486 5.543 -33.974 1.00 68.56 108 LYS A N 1
ATOM 880 C CA . LYS A 1 108 ? 7.823 5.137 -35.354 1.00 68.56 108 LYS A CA 1
ATOM 881 C C . LYS A 1 108 ? 9.151 4.368 -35.441 1.00 68.56 108 LYS A C 1
ATOM 883 O O . LYS A 1 108 ? 9.294 3.520 -36.311 1.00 68.56 108 LYS A O 1
ATOM 888 N N . ASP A 1 109 ? 10.051 4.601 -34.487 1.00 68.56 109 ASP A N 1
ATOM 889 C CA . ASP A 1 109 ? 11.363 3.950 -34.377 1.00 68.56 109 ASP A CA 1
ATOM 890 C C . ASP A 1 109 ? 11.306 2.555 -33.715 1.00 68.56 109 ASP A C 1
ATOM 892 O O . ASP A 1 109 ? 12.340 1.942 -33.467 1.00 68.56 109 ASP A O 1
ATOM 896 N N . GLY A 1 110 ? 10.113 2.053 -33.363 1.00 66.12 110 GLY A N 1
ATOM 897 C CA . GLY A 1 110 ? 9.919 0.752 -32.706 1.00 66.12 110 GLY A CA 1
ATOM 898 C C . GLY A 1 110 ? 10.186 0.742 -31.194 1.00 66.12 110 GLY A C 1
ATOM 899 O O . GLY A 1 110 ? 10.005 -0.288 -30.545 1.00 66.12 110 GLY A O 1
ATOM 900 N N . THR A 1 111 ? 10.574 1.879 -30.608 1.00 69.88 111 THR A N 1
ATOM 901 C CA . THR A 1 111 ? 10.723 2.043 -29.153 1.00 69.88 111 THR A CA 1
ATOM 902 C C . THR A 1 111 ? 9.363 2.233 -28.476 1.00 69.88 111 THR A C 1
ATOM 904 O O . THR A 1 111 ? 8.492 2.891 -29.049 1.00 69.88 111 THR A O 1
ATOM 907 N N . PRO A 1 112 ? 9.132 1.682 -27.272 1.00 69.25 112 PRO A N 1
ATOM 908 C CA . PRO A 1 112 ? 7.873 1.889 -26.569 1.00 69.25 112 PRO A CA 1
ATOM 909 C C . PRO A 1 112 ? 7.661 3.374 -26.213 1.00 69.25 112 PRO A C 1
ATOM 911 O O . PRO A 1 112 ? 8.587 4.081 -25.804 1.00 69.25 112 PRO A O 1
ATOM 914 N N . LYS A 1 113 ? 6.432 3.864 -26.403 1.00 67.50 113 LYS A N 1
ATOM 915 C CA . LYS A 1 113 ? 5.955 5.170 -25.936 1.00 67.50 113 LYS A CA 1
ATOM 916 C C . LYS A 1 113 ? 5.777 5.084 -24.423 1.00 67.50 113 LYS A C 1
ATOM 918 O O . LYS A 1 113 ? 4.800 4.525 -23.938 1.00 67.50 113 LYS A O 1
ATOM 923 N N . GLY A 1 114 ? 6.772 5.590 -23.700 1.00 59.66 114 GLY A N 1
ATOM 924 C CA . GLY A 1 114 ? 6.828 5.501 -22.247 1.00 59.66 114 GLY A CA 1
ATOM 925 C C . GLY A 1 114 ? 7.359 4.152 -21.761 1.00 59.66 114 GLY A C 1
ATOM 926 O O . GLY A 1 114 ? 7.174 3.101 -22.374 1.00 59.66 114 GLY A O 1
ATOM 927 N N . GLN A 1 115 ? 8.060 4.186 -20.634 1.00 58.97 115 GLN A N 1
ATOM 928 C CA . GLN A 1 115 ? 8.480 2.981 -19.940 1.00 58.97 115 GLN A CA 1
ATOM 929 C C . GLN A 1 115 ? 7.307 2.484 -19.082 1.00 58.97 115 GLN A C 1
ATOM 931 O O . GLN A 1 115 ? 7.012 3.047 -18.027 1.00 58.97 115 GLN A O 1
ATOM 936 N N . ILE A 1 116 ? 6.609 1.455 -19.574 1.00 64.31 116 ILE A N 1
ATOM 937 C CA . ILE A 1 116 ? 5.432 0.865 -18.909 1.00 64.31 116 ILE A CA 1
ATOM 938 C C . ILE A 1 116 ? 5.837 0.189 -17.586 1.00 64.31 116 ILE A C 1
ATOM 940 O O . ILE A 1 116 ? 5.107 0.268 -16.603 1.00 64.31 116 ILE A O 1
ATOM 944 N N . ALA A 1 117 ? 7.016 -0.439 -17.556 1.00 69.38 117 ALA A N 1
ATOM 945 C CA . ALA A 1 117 ? 7.535 -1.203 -16.423 1.00 69.38 117 ALA A CA 1
ATOM 946 C C . ALA A 1 117 ? 8.870 -0.621 -15.921 1.00 69.38 117 ALA A C 1
ATOM 948 O O . ALA A 1 117 ? 9.692 -0.223 -16.749 1.00 69.38 117 ALA A O 1
ATOM 949 N N . PRO A 1 118 ? 9.118 -0.591 -14.600 1.00 76.69 118 PRO A N 1
ATOM 950 C CA . PRO A 1 118 ? 10.343 -0.029 -14.023 1.00 76.69 118 PRO A CA 1
ATOM 951 C C . PRO A 1 118 ? 11.591 -0.748 -14.545 1.00 76.69 118 PRO A C 1
ATOM 953 O O . PRO A 1 118 ? 11.539 -1.930 -14.897 1.00 76.69 118 PRO A O 1
ATOM 956 N N . SER A 1 119 ? 12.731 -0.057 -14.562 1.00 83.12 119 SER A N 1
ATOM 957 C CA . SER A 1 119 ? 14.007 -0.754 -14.759 1.00 83.12 119 SER A CA 1
ATOM 958 C C . SER A 1 119 ? 14.307 -1.637 -13.545 1.00 83.12 119 SER A C 1
ATOM 960 O O . SER A 1 119 ? 13.924 -1.307 -12.421 1.00 83.12 119 SER A O 1
ATOM 962 N N . ARG A 1 120 ? 15.037 -2.740 -13.747 1.00 85.00 120 ARG A N 1
ATOM 963 C CA . ARG A 1 120 ? 15.504 -3.594 -12.645 1.00 85.00 120 ARG A CA 1
ATOM 964 C C . ARG A 1 120 ? 16.275 -2.782 -11.601 1.00 85.00 120 ARG A C 1
ATOM 966 O O . ARG A 1 120 ? 16.042 -2.957 -10.409 1.00 85.00 120 ARG A O 1
ATOM 973 N N . ASP A 1 121 ? 17.159 -1.894 -12.044 1.00 88.81 121 ASP A N 1
ATOM 974 C CA . ASP A 1 121 ? 17.997 -1.100 -11.141 1.00 88.81 121 ASP A CA 1
ATOM 975 C C . ASP A 1 121 ? 17.176 -0.073 -10.355 1.00 88.81 121 ASP A C 1
ATOM 977 O O . ASP A 1 121 ? 17.379 0.082 -9.154 1.00 88.81 121 ASP A O 1
ATOM 981 N N . GLU A 1 122 ? 16.202 0.566 -11.009 1.00 88.38 122 GLU A N 1
ATOM 982 C CA . GLU A 1 122 ? 15.250 1.487 -10.371 1.00 88.38 122 GLU A CA 1
ATOM 983 C C . GLU A 1 122 ? 14.452 0.765 -9.278 1.00 88.38 122 GLU A C 1
ATOM 985 O O . GLU A 1 122 ? 14.355 1.245 -8.149 1.00 88.38 122 GLU A O 1
ATOM 990 N N . PHE A 1 123 ? 13.947 -0.432 -9.588 1.00 90.38 123 PHE A N 1
ATOM 991 C CA . PHE A 1 123 ? 13.220 -1.252 -8.625 1.00 90.38 123 PHE A CA 1
ATOM 992 C C . PHE A 1 123 ? 14.087 -1.645 -7.427 1.00 90.38 123 PHE A C 1
ATOM 994 O O . PHE A 1 123 ? 13.640 -1.555 -6.285 1.00 90.38 123 PHE A O 1
ATOM 1001 N N . LEU A 1 124 ? 15.332 -2.066 -7.666 1.00 93.06 124 LEU A N 1
ATOM 1002 C CA . LEU A 1 124 ? 16.247 -2.444 -6.590 1.00 93.06 124 LEU A CA 1
ATOM 1003 C C . LEU A 1 124 ? 16.609 -1.250 -5.700 1.00 93.06 124 LEU A C 1
ATOM 1005 O O . LEU A 1 124 ? 16.658 -1.406 -4.482 1.00 93.06 124 LEU A O 1
ATOM 1009 N N . GLN A 1 125 ? 16.822 -0.064 -6.274 1.00 94.12 125 GLN A N 1
ATOM 1010 C CA . GLN A 1 125 ? 17.091 1.157 -5.509 1.00 94.12 125 GLN A CA 1
ATOM 1011 C C . GLN A 1 125 ? 15.912 1.528 -4.600 1.00 94.12 125 GLN A C 1
ATOM 1013 O O . GLN A 1 125 ? 16.105 1.700 -3.394 1.00 94.12 125 GLN A O 1
ATOM 1018 N N . ASP A 1 126 ? 14.695 1.568 -5.150 1.00 94.06 126 ASP A N 1
ATOM 1019 C CA . ASP A 1 126 ? 13.474 1.839 -4.380 1.00 94.06 126 ASP A CA 1
ATOM 1020 C C . ASP A 1 126 ? 13.259 0.776 -3.285 1.00 94.06 126 ASP A C 1
ATOM 1022 O O . ASP A 1 126 ? 12.880 1.087 -2.153 1.00 94.06 126 ASP A O 1
ATOM 1026 N N . TYR A 1 127 ? 13.554 -0.491 -3.589 1.00 94.69 127 TYR A N 1
ATOM 1027 C CA . TYR A 1 127 ? 13.471 -1.590 -2.630 1.00 94.69 127 TYR A CA 1
ATOM 1028 C C . TYR A 1 127 ? 14.461 -1.434 -1.467 1.00 94.69 127 TYR A C 1
ATOM 1030 O O . TYR A 1 127 ? 14.078 -1.598 -0.305 1.00 94.69 127 TYR A O 1
ATOM 1038 N N . TYR A 1 128 ? 15.718 -1.073 -1.739 1.00 96.00 128 TYR A N 1
ATOM 1039 C CA . TYR A 1 128 ? 16.701 -0.825 -0.681 1.00 96.00 128 TYR A CA 1
ATOM 1040 C C . TYR A 1 128 ? 16.326 0.380 0.188 1.00 96.00 128 TYR A C 1
ATOM 1042 O O . TYR A 1 128 ? 16.528 0.335 1.403 1.00 96.00 128 TYR A O 1
ATOM 1050 N N . LEU A 1 129 ? 15.721 1.417 -0.396 1.00 94.19 129 LEU A N 1
ATOM 1051 C CA . LEU A 1 129 ? 15.198 2.559 0.355 1.00 94.19 129 LEU A CA 1
ATOM 1052 C C . LEU A 1 129 ? 14.060 2.150 1.309 1.00 94.19 129 LEU A C 1
ATOM 1054 O O . LEU A 1 129 ? 14.039 2.567 2.474 1.00 94.19 129 LEU A O 1
ATOM 1058 N N . LEU A 1 130 ? 13.147 1.283 0.858 1.00 95.00 130 LEU A N 1
ATOM 1059 C CA . LEU A 1 130 ? 12.098 0.722 1.716 1.00 95.00 130 LEU A CA 1
ATOM 1060 C C . LEU A 1 130 ? 12.690 -0.113 2.857 1.00 95.00 130 LEU A C 1
ATOM 1062 O O . LEU A 1 130 ? 12.302 0.067 4.013 1.00 95.00 130 LEU A O 1
ATOM 1066 N N . LEU A 1 131 ? 13.668 -0.976 2.566 1.00 95.50 131 LEU A N 1
ATOM 1067 C CA . LEU A 1 131 ? 14.349 -1.773 3.590 1.00 95.50 131 LEU A CA 1
ATOM 1068 C C . LEU A 1 131 ? 15.051 -0.897 4.635 1.00 95.50 131 LEU A C 1
ATOM 1070 O O . LEU A 1 131 ? 14.933 -1.163 5.834 1.00 95.50 131 LEU A O 1
ATOM 1074 N N . ALA A 1 132 ? 15.736 0.165 4.204 1.00 94.62 132 ALA A N 1
ATOM 1075 C CA . ALA A 1 132 ? 16.379 1.117 5.104 1.00 94.62 132 ALA A CA 1
ATOM 1076 C C . ALA A 1 132 ? 15.352 1.819 6.010 1.00 94.62 132 ALA A C 1
ATOM 1078 O O . ALA A 1 132 ? 15.560 1.924 7.221 1.00 94.62 132 ALA A O 1
ATOM 1079 N N . THR A 1 133 ? 14.207 2.221 5.452 1.00 94.25 133 THR A N 1
ATOM 1080 C CA . THR A 1 133 ? 13.094 2.808 6.213 1.00 94.25 133 THR A CA 1
ATOM 1081 C C . THR A 1 133 ? 12.523 1.821 7.238 1.00 94.25 133 THR A C 1
ATOM 1083 O O . THR A 1 133 ? 12.258 2.205 8.377 1.00 94.25 133 THR A O 1
ATOM 1086 N N . CYS A 1 134 ? 12.392 0.536 6.894 1.00 93.50 134 CYS A N 1
ATOM 1087 C CA . CYS A 1 134 ? 11.934 -0.502 7.824 1.00 93.50 134 CYS A CA 1
ATOM 1088 C C . CYS A 1 134 ? 12.935 -0.795 8.954 1.00 93.50 134 CYS A C 1
ATOM 1090 O O . CYS A 1 134 ? 12.523 -1.086 10.080 1.00 93.50 134 CYS A O 1
ATOM 1092 N N . ALA A 1 135 ? 14.238 -0.723 8.671 1.00 94.44 135 ALA A N 1
ATOM 1093 C CA . ALA A 1 135 ? 15.297 -0.903 9.664 1.00 94.44 135 ALA A CA 1
ATOM 1094 C C . ALA A 1 135 ? 15.482 0.324 10.581 1.00 94.44 135 ALA A C 1
ATOM 1096 O O . ALA A 1 135 ? 16.129 0.229 11.626 1.00 94.44 135 ALA A O 1
ATOM 1097 N N . ASN A 1 136 ? 14.900 1.473 10.227 1.00 95.19 136 ASN A N 1
ATOM 1098 C CA . ASN A 1 136 ? 15.013 2.711 10.987 1.00 95.19 136 ASN A CA 1
ATOM 1099 C C . ASN A 1 136 ? 14.229 2.630 12.319 1.00 95.19 136 ASN A C 1
ATOM 1101 O O . ASN A 1 136 ? 12.995 2.608 12.359 1.00 95.19 136 ASN A O 1
ATOM 1105 N N . GLY A 1 137 ? 14.957 2.604 13.441 1.00 95.19 137 GLY A N 1
ATOM 1106 C CA . GLY A 1 137 ? 14.395 2.475 14.793 1.00 95.19 137 GLY A CA 1
ATOM 1107 C C . GLY A 1 137 ? 13.382 3.569 15.179 1.00 95.19 137 GLY A C 1
ATOM 1108 O O . GLY A 1 137 ? 12.296 3.234 15.668 1.00 95.19 137 GLY A O 1
ATOM 1109 N N . PRO A 1 138 ? 13.680 4.864 14.960 1.00 94.50 138 PRO A N 1
ATOM 1110 C CA . PRO A 1 138 ? 12.712 5.950 15.116 1.00 94.50 138 PRO A CA 1
ATOM 1111 C C . PRO A 1 138 ? 11.416 5.779 14.314 1.00 94.50 138 PRO A C 1
ATOM 1113 O O . PRO A 1 138 ? 10.340 6.030 14.860 1.00 94.50 138 PRO A O 1
ATOM 1116 N N . VAL A 1 139 ? 11.497 5.329 13.056 1.00 94.88 139 VAL A N 1
ATOM 1117 C CA . VAL A 1 139 ? 10.315 5.065 12.211 1.00 94.88 139 VAL A CA 1
ATOM 1118 C C . VAL A 1 139 ? 9.482 3.934 12.799 1.00 94.88 139 VAL A C 1
ATOM 1120 O O . VAL A 1 139 ? 8.282 4.107 13.010 1.00 94.88 139 VAL A O 1
ATOM 1123 N N . ARG A 1 140 ? 10.123 2.815 13.153 1.00 94.88 140 ARG A N 1
ATOM 1124 C CA . ARG A 1 140 ? 9.462 1.682 13.811 1.00 94.88 140 ARG A CA 1
ATOM 1125 C C . ARG A 1 140 ? 8.751 2.110 15.095 1.00 94.88 140 ARG A C 1
ATOM 1127 O O . ARG A 1 140 ? 7.568 1.843 15.255 1.00 94.88 140 ARG A O 1
ATOM 1134 N N . SER A 1 141 ? 9.448 2.821 15.980 1.00 95.69 141 SER A N 1
ATOM 1135 C CA . SER A 1 141 ? 8.882 3.265 17.262 1.00 95.69 141 SER A CA 1
ATOM 1136 C C . SER A 1 141 ? 7.716 4.239 17.074 1.00 95.69 141 SER A C 1
ATOM 1138 O O . SER A 1 141 ? 6.736 4.188 17.817 1.00 95.69 141 SER A O 1
ATOM 1140 N N . PHE A 1 142 ? 7.805 5.128 16.080 1.00 94.81 142 PHE A N 1
ATOM 1141 C CA . PHE A 1 142 ? 6.713 6.030 15.726 1.00 94.81 142 PHE A CA 1
ATOM 1142 C C . PHE A 1 142 ? 5.495 5.254 15.213 1.00 94.81 142 PHE A C 1
ATOM 1144 O O . PHE A 1 142 ? 4.393 5.462 15.718 1.00 94.81 142 PHE A O 1
ATOM 1151 N N . ALA A 1 143 ? 5.696 4.334 14.267 1.00 94.38 143 ALA A N 1
ATOM 1152 C CA . ALA A 1 143 ? 4.630 3.523 13.691 1.00 94.38 143 ALA A CA 1
ATOM 1153 C C . ALA A 1 143 ? 3.930 2.654 14.748 1.00 94.38 143 ALA A C 1
ATOM 1155 O O . ALA A 1 143 ? 2.704 2.644 14.798 1.00 94.38 143 ALA A O 1
ATOM 1156 N N . THR A 1 144 ? 4.680 2.000 15.643 1.00 95.50 144 THR A N 1
ATOM 1157 C CA . THR A 1 144 ? 4.107 1.199 16.738 1.00 95.50 144 THR A CA 1
ATOM 1158 C C . THR A 1 144 ? 3.184 2.032 17.627 1.00 95.50 144 THR A C 1
ATOM 1160 O O . THR A 1 144 ? 2.043 1.637 17.840 1.00 95.50 144 THR A O 1
ATOM 1163 N N . ARG A 1 145 ? 3.611 3.226 18.061 1.00 96.00 145 ARG A N 1
ATOM 1164 C CA . ARG A 1 145 ? 2.768 4.112 18.888 1.00 96.00 145 ARG A CA 1
ATOM 1165 C C . ARG A 1 145 ? 1.493 4.556 18.168 1.00 96.00 145 ARG A C 1
ATOM 1167 O O . ARG A 1 145 ? 0.444 4.671 18.793 1.00 96.00 145 ARG A O 1
ATOM 1174 N N . GLN A 1 146 ? 1.575 4.824 16.863 1.00 95.12 146 GLN A N 1
ATOM 1175 C CA . GLN A 1 146 ? 0.398 5.186 16.066 1.00 95.12 146 GLN A CA 1
ATOM 1176 C C . GLN A 1 146 ? -0.575 4.010 15.936 1.00 95.12 146 GLN A C 1
ATOM 1178 O O . GLN A 1 146 ? -1.780 4.202 16.068 1.00 95.12 146 GLN A O 1
ATOM 1183 N N . LEU A 1 147 ? -0.065 2.793 15.726 1.00 96.69 147 LEU A N 1
ATOM 1184 C CA . LEU A 1 147 ? -0.888 1.585 15.670 1.00 96.69 147 LEU A CA 1
ATOM 1185 C C . LEU A 1 147 ? -1.563 1.296 17.015 1.00 96.69 147 LEU A C 1
ATOM 1187 O O . LEU A 1 147 ? -2.761 1.037 17.036 1.00 96.69 147 LEU A O 1
ATOM 1191 N N . GLU A 1 148 ? -0.838 1.414 18.129 1.00 97.94 148 GLU A N 1
ATOM 1192 C CA . GLU A 1 148 ? -1.396 1.268 19.482 1.00 97.94 148 GLU A CA 1
ATOM 1193 C C . GLU A 1 148 ? -2.497 2.298 19.762 1.00 97.94 148 GLU A C 1
ATOM 1195 O O . GLU A 1 148 ? -3.552 1.963 20.300 1.00 97.94 148 GLU A O 1
ATOM 1200 N N . TYR A 1 149 ? -2.285 3.552 19.354 1.00 97.62 149 TYR A N 1
ATOM 1201 C CA . TYR A 1 149 ? -3.300 4.595 19.473 1.00 97.62 149 TYR A CA 1
ATOM 1202 C C . TYR A 1 149 ? -4.551 4.284 18.639 1.00 97.62 149 TYR A C 1
ATOM 1204 O O . TYR A 1 149 ? -5.672 4.433 19.131 1.00 97.62 149 TYR A O 1
ATOM 1212 N N . LEU A 1 150 ? -4.381 3.846 17.387 1.00 97.38 150 LEU A N 1
ATOM 1213 C CA . LEU A 1 150 ? -5.496 3.487 16.508 1.00 97.38 150 LEU A CA 1
ATOM 1214 C C . LEU A 1 150 ? -6.271 2.275 17.035 1.00 97.38 150 LEU A C 1
ATOM 1216 O O . LEU A 1 150 ? -7.501 2.299 17.004 1.00 97.38 150 LEU A O 1
ATOM 1220 N N . ASP A 1 151 ? -5.578 1.267 17.565 1.00 98.12 151 ASP A N 1
ATOM 1221 C CA . ASP A 1 151 ? -6.204 0.112 18.214 1.00 98.12 151 ASP A CA 1
ATOM 1222 C C . ASP A 1 151 ? -7.007 0.546 19.449 1.00 98.12 151 ASP A C 1
ATOM 1224 O O . ASP A 1 151 ? -8.192 0.240 19.562 1.00 98.12 151 ASP A O 1
ATOM 1228 N N . GLY A 1 152 ? -6.422 1.365 20.331 1.00 98.31 152 GLY A N 1
ATOM 1229 C CA . GLY A 1 152 ? -7.131 1.916 21.490 1.00 98.31 152 GLY A CA 1
ATOM 1230 C C . GLY A 1 152 ? -8.366 2.741 21.104 1.00 98.31 152 GLY A C 1
ATOM 1231 O O . GLY A 1 152 ? -9.426 2.611 21.722 1.00 98.31 152 GLY A O 1
ATOM 1232 N N . LYS A 1 153 ? -8.266 3.548 20.041 1.00 97.75 153 LYS A N 1
ATOM 1233 C CA . LYS A 1 153 ? -9.390 4.321 19.492 1.00 97.75 153 LYS A CA 1
ATOM 1234 C C . LYS A 1 153 ? -10.495 3.413 18.945 1.00 97.75 153 LYS A C 1
ATOM 1236 O O . LYS A 1 153 ? -11.670 3.700 19.170 1.00 97.75 153 LYS A O 1
ATOM 1241 N N . PHE A 1 154 ? -10.137 2.338 18.243 1.00 97.56 154 PHE A N 1
ATOM 1242 C CA . PHE A 1 154 ? -11.101 1.377 17.706 1.00 97.56 154 PHE A CA 1
ATOM 1243 C C . PHE A 1 154 ? -11.798 0.587 18.819 1.00 97.56 154 PHE A C 1
ATOM 1245 O O . PHE A 1 154 ? -13.022 0.490 18.813 1.00 97.56 154 PHE A O 1
ATOM 1252 N N . ARG A 1 155 ? -11.061 0.130 19.837 1.00 97.81 155 ARG A N 1
ATOM 1253 C CA . ARG A 1 155 ? -11.657 -0.523 21.015 1.00 97.81 155 ARG A CA 1
ATOM 1254 C C . ARG A 1 155 ? -12.660 0.387 21.715 1.00 97.81 155 ARG A C 1
ATOM 1256 O O . ARG A 1 155 ? -13.757 -0.044 22.044 1.00 97.81 155 ARG A O 1
ATOM 1263 N N . LEU A 1 156 ? -12.331 1.666 21.906 1.00 97.75 156 LEU A N 1
ATOM 1264 C CA . LEU A 1 156 ? -13.279 2.616 22.494 1.00 97.75 156 LEU A CA 1
ATOM 1265 C C . LEU A 1 156 ? -14.546 2.768 21.638 1.00 97.75 156 LEU A C 1
ATOM 1267 O O . LEU A 1 156 ? -15.646 2.831 22.183 1.00 97.75 156 LEU A O 1
ATOM 1271 N N . HIS A 1 157 ? -14.400 2.813 20.311 1.00 97.44 157 HIS A N 1
ATOM 1272 C CA . HIS A 1 157 ? -15.538 2.845 19.393 1.00 97.44 157 HIS A CA 1
ATOM 1273 C C . HIS A 1 157 ? -16.433 1.613 19.565 1.00 97.44 157 HIS A C 1
ATOM 1275 O O . HIS A 1 157 ? -17.641 1.764 19.721 1.00 97.44 157 HIS A O 1
ATOM 1281 N N . GLU A 1 158 ? -15.844 0.417 19.604 1.00 96.69 158 GLU A N 1
ATOM 1282 C CA . GLU A 1 158 ? -16.563 -0.840 19.823 1.00 96.69 158 GLU A CA 1
ATOM 1283 C C . GLU A 1 158 ? -17.342 -0.820 21.146 1.00 96.69 158 GLU A C 1
ATOM 1285 O O . GLU A 1 158 ? -18.544 -1.089 21.153 1.00 96.69 158 GLU A O 1
ATOM 1290 N N . LEU A 1 159 ? -16.708 -0.411 22.255 1.00 96.69 159 LEU A N 1
ATOM 1291 C CA . LEU A 1 159 ? -17.379 -0.320 23.558 1.00 96.69 159 LEU A CA 1
ATOM 1292 C C . LEU A 1 159 ? -18.571 0.652 23.540 1.00 96.69 159 LEU A C 1
ATOM 1294 O O . LEU A 1 159 ? -19.604 0.368 24.145 1.00 96.69 159 LEU A O 1
ATOM 1298 N N . MET A 1 160 ? -18.434 1.796 22.866 1.00 97.56 160 MET A N 1
ATOM 1299 C CA . MET A 1 160 ? -19.451 2.854 22.871 1.00 97.56 160 MET A CA 1
ATOM 1300 C C . MET A 1 160 ? -20.589 2.613 21.871 1.00 97.56 160 MET A C 1
ATOM 1302 O O . MET A 1 160 ? -21.708 3.081 22.099 1.00 97.56 160 MET A O 1
ATOM 1306 N N . ASN A 1 161 ? -20.319 1.915 20.763 1.00 97.25 161 ASN A N 1
ATOM 1307 C CA . ASN A 1 161 ? -21.247 1.806 19.635 1.00 97.25 161 ASN A CA 1
ATOM 1308 C C . ASN A 1 161 ? -21.762 0.390 19.365 1.00 97.25 161 ASN A C 1
ATOM 1310 O O . ASN A 1 161 ? -22.737 0.265 18.629 1.00 97.25 161 ASN A O 1
ATOM 1314 N N . CYS A 1 162 ? -21.222 -0.647 20.016 1.00 96.12 162 CYS A N 1
ATOM 1315 C CA . CYS A 1 162 ? -21.643 -2.046 19.856 1.00 96.12 162 CYS A CA 1
ATOM 1316 C C . CYS A 1 162 ? -23.172 -2.226 19.821 1.00 96.12 162 CYS A C 1
ATOM 1318 O O . CYS A 1 162 ? -23.709 -2.860 18.915 1.00 96.12 162 CYS A O 1
ATOM 1320 N N . GLN A 1 163 ? -23.905 -1.631 20.768 1.00 95.81 163 GLN A N 1
ATOM 1321 C CA . GLN A 1 163 ? -25.363 -1.786 20.828 1.00 95.81 163 GLN A CA 1
ATOM 1322 C C . GLN A 1 163 ? -26.086 -1.121 19.650 1.00 95.81 163 GLN A C 1
ATOM 1324 O O . GLN A 1 163 ? -27.095 -1.648 19.183 1.00 95.81 163 GLN A O 1
ATOM 1329 N N . LYS A 1 164 ? -25.572 0.017 19.168 1.00 96.44 164 LYS A N 1
ATOM 1330 C CA . LYS A 1 164 ? -26.125 0.730 18.009 1.00 96.44 164 LYS A CA 1
ATOM 1331 C C . LYS A 1 164 ? -25.854 -0.048 16.727 1.00 96.44 164 LYS A C 1
ATOM 1333 O O . LYS A 1 164 ? -26.787 -0.312 15.981 1.00 96.44 164 LYS A O 1
ATOM 1338 N N . GLU A 1 165 ? -24.621 -0.513 16.540 1.00 94.88 165 GLU A N 1
ATOM 1339 C CA . GLU A 1 165 ? -24.241 -1.355 15.401 1.00 94.88 165 GLU A CA 1
ATOM 1340 C C . GLU A 1 165 ? -25.072 -2.649 15.361 1.00 94.88 165 GLU A C 1
ATOM 1342 O O . GLU A 1 165 ? -25.588 -3.034 14.313 1.00 94.88 165 GLU A O 1
ATOM 1347 N N . LEU A 1 166 ? -25.295 -3.297 16.513 1.00 92.88 166 LEU A N 1
ATOM 1348 C CA . LEU A 1 166 ? -26.161 -4.478 16.611 1.00 92.88 166 LEU A CA 1
ATOM 1349 C C . LEU A 1 166 ? -27.627 -4.181 16.273 1.00 92.88 166 LEU A C 1
ATOM 1351 O O . LEU A 1 166 ? -28.306 -5.049 15.721 1.00 92.88 166 LEU A O 1
ATOM 1355 N N . ALA A 1 167 ? -28.135 -2.998 16.624 1.00 94.94 167 ALA A N 1
ATOM 1356 C CA . ALA A 1 167 ? -29.483 -2.582 16.252 1.00 94.94 167 ALA A CA 1
ATOM 1357 C C . ALA A 1 167 ? -29.589 -2.362 14.734 1.00 94.94 167 ALA A C 1
ATOM 1359 O O . ALA A 1 167 ? -30.487 -2.924 14.111 1.00 94.94 167 ALA A O 1
ATOM 1360 N N . GLU A 1 168 ? -28.625 -1.662 14.130 1.00 94.06 168 GLU A N 1
ATOM 1361 C CA . GLU A 1 168 ? -28.559 -1.416 12.681 1.00 94.06 168 GLU A CA 1
ATOM 1362 C C . GLU A 1 168 ? -28.466 -2.720 11.868 1.00 94.06 168 GLU A C 1
ATOM 1364 O O . GLU A 1 168 ? -29.124 -2.869 10.838 1.00 94.06 168 GLU A O 1
ATOM 1369 N N . ILE A 1 169 ? -27.710 -3.716 12.347 1.00 90.69 169 ILE A N 1
ATOM 1370 C CA . ILE A 1 169 ? -27.650 -5.043 11.709 1.00 90.69 169 ILE A CA 1
ATOM 1371 C C . ILE A 1 169 ? -29.030 -5.718 11.722 1.00 90.69 169 ILE A C 1
ATOM 1373 O O . ILE A 1 169 ? -29.434 -6.330 10.731 1.00 90.69 169 ILE A O 1
ATOM 1377 N N . LYS A 1 170 ? -29.776 -5.601 12.829 1.00 90.94 170 LYS A N 1
ATOM 1378 C CA . LYS A 1 170 ? -31.114 -6.200 12.964 1.00 90.94 170 LYS A CA 1
ATOM 1379 C C . LYS A 1 170 ? -32.169 -5.515 12.094 1.00 90.94 170 LYS A C 1
ATOM 1381 O O . LYS A 1 170 ? -33.137 -6.174 11.721 1.00 90.94 170 LYS A O 1
ATOM 1386 N N . GLU A 1 171 ? -31.987 -4.242 11.742 1.00 94.69 171 GLU A N 1
ATOM 1387 C CA . GLU A 1 171 ? -32.889 -3.523 10.831 1.00 94.69 171 GLU A CA 1
ATOM 1388 C C . GLU A 1 171 ? -32.856 -4.067 9.396 1.00 94.69 171 GLU A C 1
ATOM 1390 O O . GLU A 1 171 ? -33.832 -3.912 8.658 1.00 94.69 171 GLU A O 1
ATOM 1395 N N . VAL A 1 172 ? -31.782 -4.762 8.996 1.00 91.06 172 VAL A N 1
ATOM 1396 C CA . VAL A 1 172 ? -31.657 -5.364 7.659 1.00 91.06 172 VAL A CA 1
ATOM 1397 C C . VAL A 1 172 ? -31.464 -6.886 7.756 1.00 91.06 172 VAL A C 1
ATOM 1399 O O . VAL A 1 172 ? -30.372 -7.389 7.480 1.00 91.06 172 VAL A O 1
ATOM 1402 N N . PRO A 1 173 ? -32.528 -7.668 8.043 1.00 86.88 173 PRO A N 1
ATOM 1403 C CA . PRO A 1 173 ? -32.423 -9.112 8.286 1.00 86.88 173 PRO A CA 1
ATOM 1404 C C . PRO A 1 173 ? -31.789 -9.906 7.140 1.00 86.88 173 PRO A C 1
ATOM 1406 O O . PRO A 1 173 ? -31.166 -10.938 7.357 1.00 86.88 173 PRO A O 1
ATOM 1409 N N . LYS A 1 174 ? -31.948 -9.431 5.898 1.00 89.62 174 LYS A N 1
ATOM 1410 C CA . LYS A 1 174 ? -31.424 -10.104 4.703 1.00 89.62 174 LYS A CA 1
ATOM 1411 C C . LYS A 1 174 ? -29.919 -9.886 4.500 1.00 89.62 174 LYS A C 1
ATOM 1413 O O . LYS A 1 174 ? -29.320 -10.591 3.699 1.00 89.62 174 LYS A O 1
ATOM 1418 N N . ARG A 1 175 ? -29.297 -8.908 5.167 1.00 88.81 175 ARG A N 1
ATOM 1419 C CA . ARG A 1 175 ? -27.864 -8.596 5.028 1.00 88.81 175 ARG A CA 1
ATOM 1420 C C . ARG A 1 175 ? -27.061 -9.284 6.135 1.00 88.81 175 ARG A C 1
ATOM 1422 O O . ARG A 1 175 ? -26.346 -8.638 6.893 1.00 88.81 175 ARG A O 1
ATOM 1429 N N . ASP A 1 176 ? -27.210 -10.599 6.230 1.00 86.69 176 ASP A N 1
ATOM 1430 C CA . ASP A 1 176 ? -26.461 -11.439 7.162 1.00 86.69 176 ASP A CA 1
ATOM 1431 C C . ASP A 1 176 ? -25.117 -11.898 6.567 1.00 86.69 176 ASP A C 1
ATOM 1433 O O . ASP A 1 176 ? -24.776 -11.608 5.418 1.00 86.69 176 ASP A O 1
ATOM 1437 N N . TYR A 1 177 ? -24.341 -12.644 7.355 1.00 86.81 177 TYR A N 1
ATOM 1438 C CA . TYR A 1 177 ? -23.021 -13.144 6.960 1.00 86.81 177 TYR A CA 1
ATOM 1439 C C . TYR A 1 177 ? -23.016 -13.915 5.626 1.00 86.81 177 TYR A C 1
ATOM 1441 O O . TYR A 1 177 ? -22.023 -13.868 4.899 1.00 86.81 177 TYR A O 1
ATOM 1449 N N . TYR A 1 178 ? -24.109 -14.612 5.299 1.00 89.50 178 TYR A N 1
ATOM 1450 C CA . TYR A 1 178 ? -24.213 -15.445 4.098 1.00 89.50 178 TYR A CA 1
ATOM 1451 C C . TYR A 1 178 ? -24.581 -14.644 2.851 1.00 89.50 178 TYR A C 1
ATOM 1453 O O . TYR A 1 178 ? -24.205 -15.017 1.742 1.00 89.50 178 TYR A O 1
ATOM 1461 N N . ASN A 1 179 ? -25.297 -13.536 3.027 1.00 89.50 179 ASN A N 1
ATOM 1462 C CA . ASN A 1 179 ? -25.813 -12.725 1.930 1.00 89.50 179 ASN A CA 1
ATOM 1463 C C . ASN A 1 179 ? -24.942 -11.500 1.605 1.00 89.50 179 ASN A C 1
ATOM 1465 O O . ASN A 1 179 ? -25.244 -10.752 0.669 1.00 89.50 179 ASN A O 1
ATOM 1469 N N . VAL A 1 180 ? -23.855 -11.277 2.347 1.00 85.75 180 VAL A N 1
ATOM 1470 C CA . VAL A 1 180 ? -22.870 -10.232 2.045 1.00 85.75 180 VAL A CA 1
ATOM 1471 C C . VAL A 1 180 ? -21.892 -10.717 0.971 1.00 85.75 180 VAL A C 1
ATOM 1473 O O . VAL A 1 180 ? -21.295 -11.786 1.079 1.00 85.75 180 VAL A O 1
ATOM 1476 N N . ARG A 1 181 ? -21.688 -9.889 -0.061 1.00 85.75 181 ARG A N 1
ATOM 1477 C CA . ARG A 1 181 ? -20.587 -10.062 -1.017 1.00 85.75 181 ARG A CA 1
ATOM 1478 C C . ARG A 1 181 ? -19.292 -9.606 -0.351 1.00 85.75 181 ARG A C 1
ATOM 1480 O O . ARG A 1 181 ? -19.218 -8.458 0.085 1.00 85.75 181 ARG A O 1
ATOM 1487 N N . LYS A 1 182 ? -18.337 -10.524 -0.245 1.00 81.06 182 LYS A N 1
ATOM 1488 C CA . LYS A 1 182 ? -17.003 -10.285 0.308 1.00 81.06 182 LYS A CA 1
ATOM 1489 C C . LYS A 1 182 ? -16.040 -9.847 -0.784 1.00 81.06 182 LYS A C 1
ATOM 1491 O O . LYS A 1 182 ? -16.219 -10.326 -1.926 1.00 81.06 182 LYS A O 1
#

Sequence (182 aa):
MKEAARLLAEAMFIREKYMAMSLQENCQTTRKALNEIDDEFNVDIILKNREIKADRHKGEMKKQKKVEDFYDQIKLPDACDYKFENRDGVFCIIAGTPLKPDSVFFKKDGTPKGQIAPSRDEFLQDYYLLLATCANGPVRSFATRQLEYLDGKFRLHELMNCQKELAEIKEVPKRDYYNVRK

Radius of gyration: 23.77 Å; chains: 1; bounding box: 51×36×63 Å

Foldseek 3Di:
DVVLVVLVLLLVLLVQLVCVLVLHHDDPVVLVVNVVPDPVSDVVVVCVVQVHDSPPPPDDPDDDDPDDPPVVPDDDDDDDQWDWDQDPNDTDIWGHPPHDCPDSQADNVGHGSGDSDDDPVRVVVSVVSVVVSVVDPVSVVVVVVVVVVVVVVVVVCCVVCVVVVVVVCVVCVCCDPVNDDD

InterPro domains:
  IPR006329 AMP deaminase [PF19326] (2-182)
  IPR006329 AMP deaminase [PTHR11359] (2-182)
  IPR032466 Metal-dependent hydrolase [SSF51556] (2-182)

pLDDT: mean 79.19, std 15.16, range [40.12, 98.31]

Organism: Paramuricea clavata (NCBI:txid317549)